Protein AF-A0A095CGD2-F1 (afd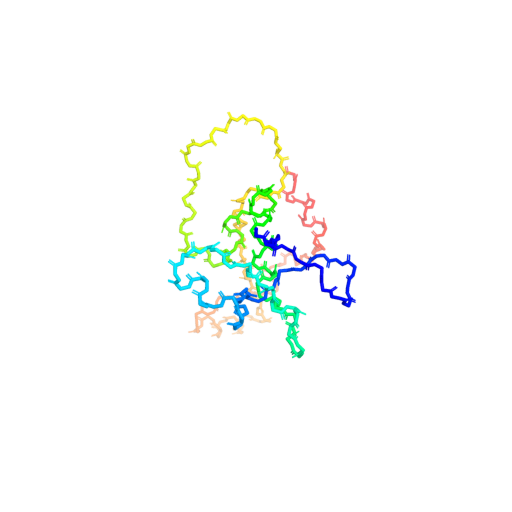b_monomer)

Organism: Schistosoma haematobium (NCBI:txid6185)

Solvent-accessible surface area (backbone atoms only — not comparable to full-atom values): 10023 Å² total; per-residue (Å²): 126,71,66,78,56,42,64,42,94,89,47,96,57,70,38,48,53,80,47,71,44,69,51,78,91,38,43,65,52,27,71,78,37,83,82,70,41,72,50,43,54,40,70,78,44,89,89,60,74,87,36,60,68,62,38,49,53,51,50,51,50,50,3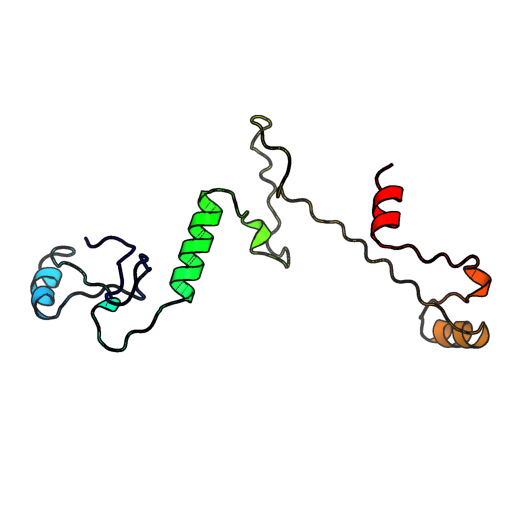3,45,74,71,63,78,40,56,81,68,74,79,38,89,80,56,81,64,76,78,73,64,75,86,81,68,72,97,74,81,92,70,85,82,86,78,83,82,68,76,74,82,74,77,84,82,85,84,48,77,25,95,38,72,70,54,31,55,55,37,42,76,75,72,43,79,50,44,37,64,81,79,51,62,82,81,80,88,74,56,70,74,56,52,52,58,67,73,73,112

pLDDT: mean 77.36, std 17.07, range [35.75, 96.06]

Mean predicted aligned error: 15.96 Å

Radius of gyration: 29.31 Å; Cα contacts (8 Å, |Δi|>4): 112; chains: 1; bounding box: 64×41×76 Å

Foldseek 3Di:
DDDQWDDQPPDPDTAGAPDWAFDPVCVVVCVVPPPPTDTDGPSVPPPDDGPVVVRVVVVVVVCCVVVVDDPCNVCPPCPPPPPPPPDDDDDDDDDDDDPDPPPPPPDDDAAEDQDPVVQVVCVVVVRHHHYPVRPPPDDDDDPVVVVVVVVD

Structure (mmCIF, N/CA/C/O backbone):
data_AF-A0A095CGD2-F1
#
_entry.id   AF-A0A095CGD2-F1
#
loop_
_atom_site.group_PDB
_atom_site.id
_atom_site.type_symbol
_atom_site.label_atom_id
_atom_site.label_alt_id
_atom_site.label_comp_id
_atom_site.label_asym_id
_atom_site.label_entity_id
_atom_site.label_seq_id
_atom_site.pdbx_PDB_ins_code
_atom_site.Cartn_x
_atom_site.Cartn_y
_atom_site.Cartn_z
_atom_site.occupancy
_atom_site.B_iso_or_equiv
_atom_site.auth_seq_id
_atom_site.auth_comp_id
_atom_site.auth_asym_id
_atom_site.auth_atom_id
_atom_site.pdbx_PDB_model_num
ATOM 1 N N . MET A 1 1 ? -11.791 4.054 25.430 1.00 61.00 1 MET A N 1
ATOM 2 C CA . MET A 1 1 ? -12.085 3.462 24.104 1.00 61.00 1 MET A CA 1
ATOM 3 C C . MET A 1 1 ? -11.254 2.200 23.930 1.00 61.00 1 MET A C 1
ATOM 5 O O . MET A 1 1 ? -10.208 2.112 24.561 1.00 61.00 1 MET A O 1
ATOM 9 N N . GLN A 1 2 ? -11.706 1.224 23.136 1.00 68.62 2 GLN A N 1
ATOM 10 C CA . GLN A 1 2 ? -10.832 0.102 22.768 1.00 68.62 2 GLN A CA 1
ATOM 11 C C . GLN A 1 2 ? -9.633 0.608 21.947 1.00 68.62 2 GLN A C 1
ATOM 13 O O . GLN A 1 2 ? -9.792 1.601 21.231 1.00 68.62 2 GLN A O 1
ATOM 18 N N . PRO A 1 3 ? -8.460 -0.045 22.040 1.00 79.62 3 PRO A N 1
ATOM 19 C CA . PRO A 1 3 ? -7.325 0.284 21.184 1.00 79.62 3 PRO A CA 1
ATOM 20 C C . PRO A 1 3 ? -7.691 0.095 19.708 1.00 79.62 3 PRO A C 1
ATOM 22 O O . PRO A 1 3 ? -8.550 -0.729 19.381 1.00 79.62 3 PRO A O 1
ATOM 25 N N . LEU A 1 4 ? -7.037 0.873 18.837 1.00 82.19 4 LEU A N 1
ATOM 26 C CA . LEU A 1 4 ? -7.230 0.835 17.382 1.00 82.19 4 LEU A CA 1
ATOM 27 C C . LEU A 1 4 ? -6.919 -0.551 16.803 1.00 82.19 4 LEU A C 1
ATOM 29 O O . LEU A 1 4 ? -7.614 -1.025 15.912 1.00 82.19 4 LEU A O 1
ATOM 33 N N . LEU A 1 5 ? -5.883 -1.201 17.331 1.00 84.94 5 LEU A N 1
ATOM 34 C CA . LEU A 1 5 ? -5.582 -2.585 17.012 1.00 84.94 5 LEU A CA 1
ATOM 35 C C . LEU A 1 5 ? -6.143 -3.493 18.099 1.00 84.94 5 LEU A C 1
ATOM 37 O O . LEU A 1 5 ? -5.970 -3.242 19.294 1.00 84.94 5 LEU A O 1
ATOM 41 N N . VAL A 1 6 ? -6.807 -4.560 17.678 1.00 83.81 6 VAL A N 1
ATOM 42 C CA . VAL A 1 6 ? -7.443 -5.528 18.567 1.00 83.81 6 VAL A CA 1
ATOM 43 C C . VAL A 1 6 ? -6.965 -6.916 18.175 1.00 83.81 6 VAL A C 1
ATOM 45 O O . VAL A 1 6 ? -6.899 -7.231 16.991 1.00 83.81 6 VAL A O 1
ATOM 48 N N . HIS A 1 7 ? -6.641 -7.746 19.165 1.00 81.56 7 HIS A N 1
ATOM 49 C CA . HIS A 1 7 ? -6.298 -9.146 18.931 1.00 81.56 7 HIS A CA 1
ATOM 50 C C . HIS A 1 7 ? -7.570 -9.911 18.538 1.00 81.56 7 HIS A C 1
ATOM 52 O O . HIS A 1 7 ? -8.514 -9.960 19.339 1.00 81.56 7 HIS A O 1
ATOM 58 N N . PRO A 1 8 ? -7.645 -10.469 17.317 1.00 75.88 8 PRO A N 1
ATOM 59 C CA . PRO A 1 8 ? -8.694 -11.414 16.973 1.00 75.88 8 PRO A CA 1
ATOM 60 C C . PRO A 1 8 ? -8.585 -12.628 17.894 1.00 75.88 8 PRO A C 1
ATOM 62 O O . PRO A 1 8 ? -7.487 -13.049 18.241 1.00 75.88 8 PRO A O 1
ATOM 65 N N . ILE A 1 9 ? -9.718 -13.232 18.253 1.00 70.44 9 ILE A N 1
ATOM 66 C CA . ILE A 1 9 ? -9.744 -14.401 19.152 1.00 70.44 9 ILE A CA 1
ATOM 67 C C . ILE A 1 9 ? -8.917 -15.568 18.576 1.00 70.44 9 ILE A C 1
ATOM 69 O O . ILE A 1 9 ? -8.374 -16.376 19.320 1.00 70.44 9 ILE A O 1
ATOM 73 N N . SER A 1 10 ? -8.805 -15.643 17.249 1.00 70.56 10 SER A N 1
ATOM 74 C CA . SER A 1 10 ? -8.107 -16.705 16.528 1.00 70.56 10 SER A CA 1
ATOM 75 C C . SER A 1 10 ? -6.608 -16.473 16.314 1.00 70.56 10 SER A C 1
ATOM 77 O O . SER A 1 10 ? -5.966 -17.344 15.736 1.00 70.56 10 SER A O 1
ATOM 79 N N . GLU A 1 11 ? -6.043 -15.314 16.674 1.00 71.69 11 GLU A N 1
ATOM 80 C CA . GLU A 1 11 ? -4.695 -14.937 16.227 1.00 71.69 11 GLU A CA 1
ATOM 81 C C . GLU A 1 11 ? -3.799 -14.354 17.316 1.00 71.69 11 GLU A C 1
ATOM 83 O O . GLU A 1 11 ? -4.247 -13.694 18.249 1.00 71.69 11 GLU A O 1
ATOM 88 N N . SER A 1 12 ? -2.492 -14.564 17.138 1.00 77.75 12 SER A N 1
ATOM 89 C CA . SER A 1 12 ? -1.457 -14.053 18.040 1.00 77.75 12 SER A CA 1
ATOM 90 C C . SER A 1 12 ? -1.100 -12.584 17.795 1.00 77.75 12 SER A C 1
ATOM 92 O O . SER A 1 12 ? -0.474 -11.973 18.658 1.00 77.75 12 SER A O 1
ATOM 94 N N . TYR A 1 13 ? -1.448 -12.019 16.634 1.00 79.88 13 TYR A N 1
ATOM 95 C CA . TYR A 1 13 ? -1.071 -10.655 16.255 1.00 79.88 13 TYR A CA 1
ATOM 96 C C . TYR A 1 13 ? -2.255 -9.687 16.354 1.00 79.88 13 TYR A C 1
ATOM 98 O O . TYR A 1 13 ? -3.406 -10.099 16.193 1.00 79.88 13 TYR A O 1
ATOM 106 N N . PRO A 1 14 ? -2.003 -8.394 16.618 1.00 86.62 14 PRO A N 1
ATOM 107 C CA . PRO A 1 14 ? -3.048 -7.382 16.659 1.00 86.62 14 PRO A CA 1
ATOM 108 C C . PRO A 1 14 ? -3.438 -6.938 15.239 1.00 86.62 14 PRO A C 1
ATOM 110 O O . PRO A 1 14 ? -2.580 -6.636 14.412 1.00 86.62 14 PRO A O 1
ATOM 113 N N . TRP A 1 15 ? -4.742 -6.855 14.964 1.00 88.00 15 TRP A N 1
ATOM 114 C CA . TRP A 1 15 ? -5.281 -6.464 13.654 1.00 88.00 15 TRP A CA 1
ATOM 115 C C . TRP A 1 15 ? -6.167 -5.228 13.748 1.00 88.00 15 TRP A C 1
ATOM 117 O O . TRP A 1 15 ? -6.776 -4.964 14.788 1.00 88.00 15 TRP A O 1
ATOM 127 N N . LEU A 1 16 ? -6.285 -4.495 12.640 1.00 90.69 16 LEU A N 1
ATOM 128 C CA . LEU A 1 16 ? -7.240 -3.404 12.498 1.00 90.69 16 LEU A CA 1
ATOM 129 C C . LEU A 1 16 ? -8.649 -3.958 12.198 1.00 90.69 16 LEU A C 1
ATOM 131 O O . LEU A 1 16 ? -8.841 -4.607 11.163 1.00 90.69 16 LEU A O 1
ATOM 135 N N . PRO A 1 17 ? -9.659 -3.701 13.052 1.00 90.25 17 PRO A N 1
ATOM 136 C CA . PRO A 1 17 ? -11.041 -4.072 12.759 1.00 90.25 17 PRO A CA 1
ATOM 137 C C . PRO A 1 17 ? -11.601 -3.297 11.562 1.00 90.25 17 PRO A C 1
ATOM 139 O O . PRO A 1 17 ? -11.255 -2.138 11.342 1.00 90.25 17 PRO A O 1
ATOM 142 N N . LYS A 1 18 ? -12.548 -3.900 10.835 1.00 89.69 18 LYS A N 1
ATOM 143 C CA . LYS A 1 18 ? -13.244 -3.244 9.714 1.00 89.69 18 LYS A CA 1
ATOM 144 C C . LYS A 1 18 ? -14.028 -2.011 10.169 1.00 89.69 18 LYS A C 1
ATOM 146 O O . LYS A 1 18 ? -14.055 -0.998 9.480 1.00 89.69 18 LYS A O 1
ATOM 151 N N . PHE A 1 19 ? -14.688 -2.118 11.320 1.00 88.94 19 PHE A N 1
ATOM 152 C CA . PHE A 1 19 ? -15.439 -1.035 11.943 1.00 88.94 19 PHE A CA 1
ATOM 153 C C . PHE A 1 19 ? -15.590 -1.269 13.449 1.00 88.94 19 PHE A C 1
ATOM 155 O O . PHE A 1 19 ? -15.380 -2.371 13.967 1.00 88.94 19 PHE A O 1
ATOM 162 N N . TYR A 1 20 ? -15.999 -0.209 14.139 1.00 89.75 20 TYR A N 1
ATOM 163 C CA . TYR A 1 20 ? -16.404 -0.237 15.536 1.00 89.75 20 TYR A CA 1
ATOM 164 C C . TYR A 1 20 ? -17.890 0.103 15.639 1.00 89.75 20 TYR A C 1
ATOM 166 O O . TYR A 1 20 ? -18.353 1.039 14.989 1.00 89.75 20 TYR A O 1
ATOM 174 N N . PHE A 1 21 ? -18.629 -0.628 16.469 1.00 88.88 21 PHE A N 1
ATOM 175 C CA . PHE A 1 21 ? -20.070 -0.449 16.644 1.00 88.88 21 PHE A CA 1
ATOM 176 C C . PHE A 1 21 ? -20.443 -0.260 18.116 1.00 88.88 21 PHE A C 1
ATOM 178 O O . PHE A 1 21 ? -19.715 -0.677 19.017 1.00 88.88 21 PHE A O 1
ATOM 185 N N . VAL A 1 22 ? -21.584 0.379 18.366 1.00 91.56 22 VAL A N 1
ATOM 186 C CA . VAL A 1 22 ? -22.164 0.505 19.710 1.00 91.56 22 VAL A CA 1
ATOM 187 C C . VAL A 1 22 ? -23.179 -0.628 19.898 1.00 91.56 22 VAL A C 1
ATOM 189 O O . VAL A 1 22 ? -24.044 -0.786 19.037 1.00 91.56 22 VAL A O 1
ATOM 192 N N . PRO A 1 23 ? -23.091 -1.433 20.973 1.00 89.69 23 PRO A N 1
ATOM 193 C CA . PRO A 1 23 ? -24.090 -2.460 21.264 1.00 89.69 23 PRO A CA 1
ATOM 194 C C . PRO A 1 23 ? -25.481 -1.858 21.470 1.00 89.69 23 PRO A C 1
ATOM 196 O O . PRO A 1 23 ? -25.601 -0.769 22.030 1.00 89.69 23 PRO A O 1
ATOM 199 N N . THR A 1 24 ? -26.528 -2.599 21.105 1.00 89.81 24 THR A N 1
ATOM 200 C CA . THR A 1 24 ? -27.925 -2.153 21.238 1.00 89.81 24 THR A CA 1
ATOM 201 C C . THR A 1 24 ? -28.269 -1.728 22.670 1.00 89.81 24 THR A C 1
ATOM 203 O O . THR A 1 24 ? -28.891 -0.687 22.860 1.00 89.81 24 THR A O 1
ATOM 206 N N . GLU A 1 25 ? -27.759 -2.451 23.671 1.00 91.19 25 GLU A N 1
ATOM 207 C CA . GLU A 1 25 ? -27.956 -2.161 25.103 1.00 91.19 25 GLU A CA 1
ATOM 208 C C . GLU A 1 25 ? -27.403 -0.796 25.545 1.00 91.19 25 GLU A C 1
ATOM 210 O O . GLU A 1 25 ? -27.902 -0.161 26.472 1.00 91.19 25 GLU A O 1
ATOM 215 N N . GLU A 1 26 ? -26.341 -0.327 24.889 1.00 90.81 26 GLU A N 1
ATOM 216 C CA . GLU A 1 26 ? -25.678 0.939 25.215 1.00 90.81 26 GLU A CA 1
ATOM 217 C C . GLU A 1 26 ? -26.111 2.075 24.274 1.00 90.81 26 GLU A C 1
ATOM 219 O O . GLU A 1 26 ? -25.709 3.226 24.458 1.00 90.81 26 GLU A O 1
ATOM 224 N N . LEU A 1 27 ? -26.967 1.784 23.288 1.00 90.75 27 LEU A N 1
ATOM 225 C CA . LEU A 1 27 ? -27.372 2.735 22.257 1.00 90.75 27 LEU A CA 1
ATOM 226 C C . LEU A 1 27 ? -28.135 3.926 22.841 1.00 90.75 27 LEU A C 1
ATOM 228 O O . LEU A 1 27 ? -27.900 5.066 22.442 1.00 90.75 27 LEU A O 1
ATOM 232 N N . GLU A 1 28 ? -29.025 3.690 23.807 1.00 90.88 28 GLU A N 1
ATOM 233 C CA . GLU A 1 28 ? -29.737 4.783 24.473 1.00 90.88 28 GLU A CA 1
ATOM 234 C C . GLU A 1 28 ? -28.805 5.690 25.276 1.00 90.88 28 GLU A C 1
ATOM 236 O O . GLU A 1 28 ? -29.003 6.904 25.298 1.00 90.88 28 GLU A O 1
ATOM 241 N N . LYS A 1 29 ? -27.776 5.120 25.912 1.00 90.19 29 LYS A N 1
ATOM 242 C CA . LYS A 1 29 ? -26.778 5.900 26.654 1.00 90.19 29 LYS A CA 1
ATOM 243 C C . LYS A 1 29 ? -26.002 6.805 25.698 1.00 90.19 29 LYS A C 1
ATOM 245 O O . LYS A 1 29 ? -25.944 8.011 25.931 1.00 90.19 29 LYS A O 1
ATOM 250 N N . GLU A 1 30 ? -25.536 6.261 24.571 1.00 91.38 30 GLU A N 1
ATOM 251 C CA . GLU A 1 30 ? -24.851 7.032 23.521 1.00 91.38 30 GLU A CA 1
ATOM 252 C C . GLU A 1 30 ? -25.741 8.139 22.933 1.00 91.38 30 GLU A C 1
ATOM 254 O O . GLU A 1 30 ? -25.259 9.235 22.648 1.00 91.38 30 GLU A O 1
ATOM 259 N N . ARG A 1 31 ? -27.047 7.878 22.763 1.00 90.25 31 ARG A N 1
ATOM 260 C CA . ARG A 1 31 ? -28.011 8.877 22.268 1.00 90.25 31 ARG A CA 1
ATOM 261 C C . ARG A 1 31 ? -28.183 10.046 23.231 1.00 90.25 31 ARG A C 1
ATOM 263 O O . ARG A 1 31 ? -28.292 11.180 22.776 1.00 90.25 31 ARG A O 1
ATOM 270 N N . ARG A 1 32 ? -28.211 9.779 24.540 1.00 93.06 32 ARG A N 1
ATOM 271 C CA . ARG A 1 32 ? -28.332 10.820 25.573 1.00 93.06 32 ARG A CA 1
ATOM 272 C C . ARG A 1 32 ? -27.035 11.609 25.739 1.00 93.06 32 ARG A C 1
ATOM 274 O O . ARG A 1 32 ? -27.084 12.817 25.935 1.00 93.06 32 ARG A O 1
ATOM 281 N N . CYS A 1 33 ? -25.885 10.939 25.659 1.00 89.44 33 CYS A N 1
ATOM 282 C CA . CYS A 1 33 ? -24.571 11.561 25.783 1.00 89.44 33 CYS A CA 1
ATOM 283 C C . CYS A 1 33 ? -23.581 10.919 24.802 1.00 89.44 33 CYS A C 1
ATOM 285 O O . CYS A 1 33 ? -23.199 9.755 24.959 1.00 89.44 33 CYS A O 1
ATOM 287 N N . ARG A 1 34 ? -23.158 11.683 23.787 1.00 87.50 34 ARG A N 1
ATOM 288 C CA . ARG A 1 34 ? -22.221 11.215 22.755 1.00 87.50 34 ARG A CA 1
ATOM 289 C C . ARG A 1 34 ? -20.893 10.785 23.383 1.00 87.50 34 ARG A C 1
ATOM 291 O O . ARG A 1 34 ? -20.306 11.532 24.157 1.00 87.50 34 ARG A O 1
ATOM 298 N N . GLY A 1 35 ? -20.396 9.609 23.003 1.00 84.75 35 GLY A N 1
ATOM 299 C CA . GLY A 1 35 ? -19.143 9.049 23.510 1.00 84.75 35 GLY A CA 1
ATOM 300 C C . GLY A 1 35 ? -19.253 8.341 24.863 1.00 84.75 35 GLY A C 1
ATOM 301 O O . GLY A 1 35 ? -18.231 7.882 25.370 1.00 84.75 35 GLY A O 1
ATOM 302 N N . SER A 1 36 ? -20.454 8.231 25.441 1.00 87.75 36 SER A N 1
ATOM 303 C CA . SER A 1 36 ? -20.668 7.537 26.717 1.00 87.75 36 SER A CA 1
ATOM 304 C C . SER A 1 36 ? -20.657 6.011 26.590 1.00 87.75 36 SER A C 1
ATOM 306 O O . SER A 1 36 ? -20.354 5.328 27.569 1.00 87.75 36 SER A O 1
ATOM 308 N N . ALA A 1 37 ? -20.951 5.464 25.406 1.00 87.44 37 ALA A N 1
ATOM 309 C CA . ALA A 1 37 ? -20.943 4.025 25.168 1.00 87.44 37 ALA A CA 1
ATOM 310 C C . ALA A 1 37 ? -19.578 3.509 24.692 1.00 87.44 37 ALA A C 1
ATOM 312 O O . ALA A 1 37 ? -18.876 4.139 23.886 1.00 87.44 37 ALA A O 1
ATOM 313 N N . ILE A 1 38 ? -19.218 2.300 25.131 1.00 86.06 38 ILE A N 1
ATOM 314 C CA . ILE A 1 38 ? -17.975 1.653 24.711 1.00 86.06 38 ILE A CA 1
ATOM 315 C C . ILE A 1 38 ? -18.208 0.967 23.366 1.00 86.06 38 ILE A C 1
ATOM 317 O O . ILE A 1 38 ? -18.906 -0.041 23.253 1.00 86.06 38 ILE A O 1
ATOM 321 N N . ARG A 1 39 ? -17.552 1.484 22.326 1.00 89.00 39 ARG A N 1
ATOM 322 C CA . ARG A 1 39 ? -17.583 0.867 20.999 1.00 89.00 39 ARG A CA 1
ATOM 323 C C . ARG A 1 39 ? -16.824 -0.461 20.995 1.00 89.00 39 ARG A C 1
ATOM 325 O O . ARG A 1 39 ? -15.713 -0.552 21.523 1.00 89.00 39 ARG A O 1
ATOM 332 N N . LYS A 1 40 ? -17.418 -1.479 20.376 1.00 87.88 40 LYS A N 1
ATOM 333 C CA . LYS A 1 40 ? -16.864 -2.826 20.220 1.00 87.88 40 LYS A CA 1
ATOM 334 C C . LYS A 1 40 ? -16.374 -3.035 18.787 1.00 87.88 40 LYS A C 1
ATOM 336 O O . LYS A 1 40 ? -16.984 -2.537 17.846 1.00 87.88 40 LYS A O 1
ATOM 341 N N . SER A 1 41 ? -15.264 -3.748 18.627 1.00 88.81 41 SER A N 1
ATOM 342 C CA . SER A 1 41 ? -14.708 -4.097 17.315 1.00 88.81 41 SER A CA 1
ATOM 343 C C . SER A 1 41 ? -15.551 -5.132 16.563 1.00 88.81 41 SER A C 1
ATOM 345 O O . SER A 1 41 ? -16.161 -6.013 17.175 1.00 88.81 41 SER A O 1
ATOM 347 N N . SER A 1 42 ? -15.512 -5.072 15.227 1.00 86.25 42 SER A N 1
ATOM 348 C CA . SER A 1 42 ? -16.168 -6.042 14.338 1.00 86.25 42 SER A CA 1
ATOM 349 C C . SER A 1 42 ? -15.705 -7.489 14.548 1.00 86.25 42 SER A C 1
ATOM 351 O O . SER A 1 42 ? -16.485 -8.399 14.319 1.00 86.25 42 SER A O 1
ATOM 353 N N . PHE A 1 43 ? -14.491 -7.730 15.062 1.00 84.94 43 PHE A N 1
ATOM 354 C CA . PHE A 1 43 ? -13.993 -9.086 15.364 1.00 84.94 43 PHE A CA 1
ATOM 355 C C . PHE A 1 43 ? -14.813 -9.849 16.412 1.00 84.94 43 PHE A C 1
ATOM 357 O O . PHE A 1 43 ? -14.654 -11.057 16.548 1.00 84.94 43 PHE A O 1
ATOM 364 N N . ARG A 1 44 ? -15.673 -9.162 17.177 1.00 80.88 44 ARG A N 1
ATOM 365 C CA . ARG A 1 44 ? -16.613 -9.819 18.097 1.00 80.88 44 ARG A CA 1
ATOM 366 C C . ARG A 1 44 ? -17.871 -10.346 17.408 1.00 80.88 44 ARG A C 1
ATOM 368 O O . ARG A 1 44 ? -18.657 -11.030 18.056 1.00 80.88 44 ARG A O 1
ATOM 375 N N . LEU A 1 45 ? -18.081 -10.008 16.139 1.00 81.25 45 LEU A N 1
ATOM 376 C CA . LEU A 1 45 ? -19.195 -10.499 15.342 1.00 81.25 45 LEU A CA 1
ATOM 377 C C . LEU A 1 45 ? -18.788 -11.803 14.654 1.00 81.25 45 LEU A C 1
ATOM 379 O O . LEU A 1 45 ? -17.724 -11.901 14.043 1.00 81.25 45 LEU A O 1
ATOM 383 N N . VAL A 1 46 ? -19.650 -12.811 14.759 1.00 75.69 46 VAL A N 1
ATOM 384 C CA . VAL A 1 46 ? -19.452 -14.107 14.103 1.00 75.69 46 VAL A CA 1
ATOM 385 C C . VAL A 1 46 ? -19.565 -13.916 12.589 1.00 75.69 46 VAL A C 1
ATOM 387 O O . VAL A 1 46 ? -20.534 -13.333 12.113 1.00 75.69 46 VAL A O 1
ATOM 390 N N . GLY A 1 47 ? -18.581 -14.410 11.836 1.00 73.81 47 GLY A N 1
ATOM 391 C CA . GLY A 1 47 ? -18.572 -14.356 10.369 1.00 73.81 47 GLY A CA 1
ATOM 392 C C . GLY A 1 47 ? -17.891 -13.127 9.758 1.00 73.81 47 GLY A C 1
ATOM 393 O O . GLY A 1 47 ? -17.679 -13.104 8.547 1.00 73.81 47 GLY A O 1
ATOM 394 N N . GLU A 1 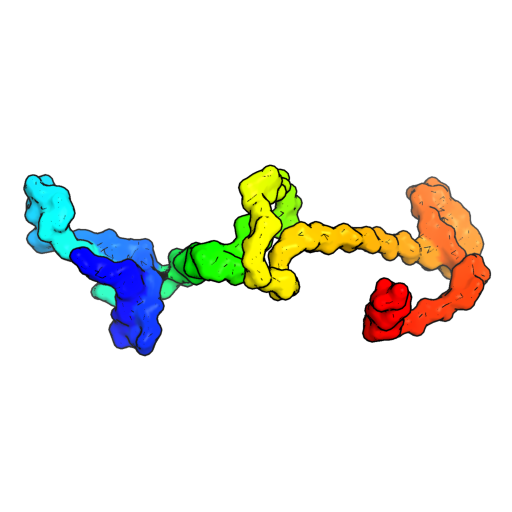48 ? -17.483 -12.135 10.556 1.00 77.88 48 GLU A N 1
ATOM 395 C CA . GLU A 1 48 ? -16.670 -11.030 10.039 1.00 77.88 48 GLU A CA 1
ATOM 396 C C . GLU A 1 48 ? -15.237 -11.505 9.761 1.00 77.88 48 GLU A C 1
ATOM 398 O O . GLU A 1 48 ? -14.518 -11.967 10.650 1.00 77.88 48 GLU A O 1
ATOM 403 N N . SER A 1 49 ? -14.827 -11.390 8.497 1.00 71.31 49 SER A N 1
ATOM 404 C CA . SER A 1 49 ? -13.493 -11.764 8.025 1.00 71.31 49 SER A CA 1
ATOM 405 C C . SER A 1 49 ? -12.506 -10.592 8.113 1.00 71.31 49 SER A C 1
A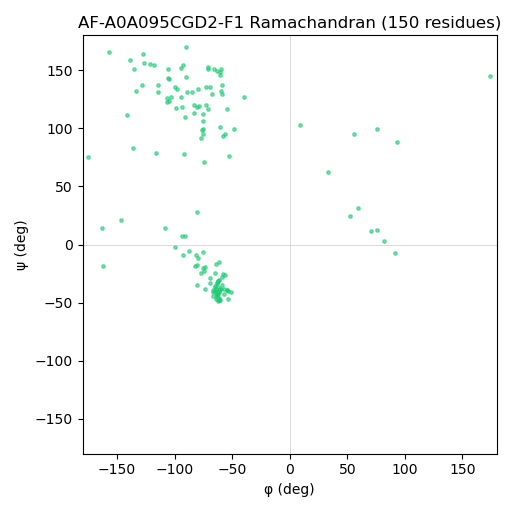TOM 407 O O . SER A 1 49 ? -12.870 -9.439 8.358 1.00 71.31 49 SER A O 1
ATOM 409 N N . ARG A 1 50 ? -11.224 -10.889 7.896 1.00 81.75 50 ARG A N 1
ATOM 410 C CA . ARG A 1 50 ? -10.120 -9.923 7.926 1.00 81.75 50 ARG A CA 1
ATOM 411 C C . ARG A 1 50 ? -10.351 -8.817 6.904 1.00 81.75 50 ARG A C 1
ATOM 413 O O . ARG A 1 50 ? -10.560 -9.079 5.720 1.00 81.75 50 ARG A O 1
ATOM 420 N N . PHE A 1 51 ? -10.231 -7.569 7.343 1.00 89.00 51 PHE A N 1
ATOM 421 C CA . PHE A 1 51 ? -10.311 -6.422 6.451 1.00 89.00 51 PHE A CA 1
ATOM 422 C C . PHE A 1 51 ? -8.922 -6.038 5.945 1.00 89.00 51 PHE A C 1
ATOM 424 O O . PHE A 1 51 ? -8.301 -5.092 6.428 1.00 89.00 51 PHE A O 1
ATOM 431 N N . LEU A 1 52 ? -8.438 -6.804 4.963 1.00 90.38 52 LEU A N 1
ATOM 432 C CA . LEU A 1 52 ? -7.090 -6.643 4.414 1.00 90.38 52 LEU A CA 1
ATOM 433 C C . LEU A 1 52 ? -6.828 -5.219 3.927 1.00 90.38 52 LEU A C 1
ATOM 435 O O . LEU A 1 52 ? -5.763 -4.691 4.195 1.00 90.38 52 LEU A O 1
ATOM 439 N N . TRP A 1 53 ? -7.807 -4.566 3.297 1.00 91.69 53 TRP A N 1
ATOM 440 C CA . TRP A 1 53 ? -7.635 -3.199 2.803 1.00 91.69 53 TRP A CA 1
ATOM 441 C C . TRP A 1 53 ? -7.316 -2.199 3.921 1.00 91.69 53 TRP A C 1
ATOM 443 O O . TRP A 1 53 ? -6.354 -1.441 3.815 1.00 91.69 53 TRP A O 1
ATOM 453 N N . GLY A 1 54 ? -8.071 -2.227 5.024 1.00 91.56 54 GLY A N 1
ATOM 454 C CA . GLY A 1 54 ? -7.791 -1.365 6.175 1.00 91.56 54 GLY A CA 1
ATOM 455 C C . GLY A 1 54 ? -6.430 -1.672 6.794 1.00 91.56 54 GLY A C 1
ATOM 456 O O . GLY A 1 54 ? -5.677 -0.753 7.111 1.00 91.56 54 GLY A O 1
ATOM 457 N N . GLN A 1 55 ? -6.083 -2.958 6.892 1.00 91.69 55 GLN A N 1
ATOM 458 C CA . GLN A 1 55 ? -4.773 -3.383 7.379 1.00 91.69 55 GLN A CA 1
ATOM 459 C C . GLN A 1 55 ? -3.636 -2.889 6.468 1.00 91.69 55 GLN A C 1
ATOM 461 O O . GLN A 1 55 ? -2.633 -2.383 6.965 1.00 91.69 55 GLN A O 1
ATOM 466 N N . SER A 1 56 ? -3.801 -2.965 5.144 1.00 93.50 56 SER A N 1
ATOM 467 C CA . SER A 1 56 ? -2.837 -2.453 4.167 1.00 93.50 56 SER A CA 1
ATOM 468 C C . SER A 1 56 ? -2.636 -0.946 4.313 1.00 93.50 56 SER A C 1
ATOM 470 O O . SER A 1 56 ? -1.498 -0.494 4.371 1.00 93.50 56 SER A O 1
ATOM 472 N N . ILE A 1 57 ? -3.714 -0.164 4.438 1.00 93.19 57 ILE A N 1
ATOM 473 C CA . ILE A 1 57 ? -3.625 1.293 4.633 1.00 93.19 57 ILE A CA 1
ATOM 474 C C . ILE A 1 57 ? -2.949 1.643 5.962 1.00 93.19 57 ILE A C 1
ATOM 476 O O . ILE A 1 57 ? -2.157 2.585 6.013 1.00 93.19 57 ILE A O 1
ATOM 480 N N . TYR A 1 58 ? -3.218 0.886 7.027 1.00 92.62 58 TYR A N 1
ATOM 481 C CA . TYR A 1 58 ? -2.538 1.062 8.309 1.00 92.62 58 TYR A CA 1
ATOM 482 C C . TYR A 1 58 ? -1.029 0.836 8.181 1.00 92.62 58 TYR A C 1
ATOM 484 O O . TYR A 1 58 ? -0.251 1.688 8.605 1.00 92.62 58 TYR A O 1
ATOM 492 N N . ILE A 1 59 ? -0.614 -0.258 7.535 1.00 92.62 59 ILE A N 1
ATOM 493 C CA . ILE A 1 59 ? 0.804 -0.562 7.298 1.00 92.62 59 ILE A CA 1
ATOM 494 C C . ILE A 1 59 ? 1.455 0.524 6.436 1.00 92.62 59 ILE A C 1
ATOM 496 O O . ILE A 1 59 ? 2.501 1.042 6.812 1.00 92.62 59 ILE A O 1
ATOM 500 N N . ILE A 1 60 ? 0.823 0.930 5.329 1.00 93.50 60 ILE A N 1
ATOM 501 C CA . ILE A 1 60 ? 1.328 2.014 4.468 1.00 93.50 60 ILE A CA 1
ATOM 502 C C . ILE A 1 60 ? 1.507 3.301 5.279 1.00 93.50 60 ILE A C 1
ATOM 504 O O . ILE A 1 60 ? 2.525 3.973 5.156 1.00 93.50 60 ILE A O 1
ATOM 508 N N . SER A 1 61 ? 0.553 3.622 6.152 1.00 92.75 61 SER A N 1
ATOM 509 C CA . SER A 1 61 ? 0.624 4.807 7.010 1.00 92.75 61 SER A CA 1
ATOM 510 C C . SER A 1 61 ? 1.778 4.721 8.013 1.00 92.75 61 SER A C 1
ATOM 512 O O . SER A 1 61 ? 2.470 5.712 8.219 1.00 92.75 61 SER A O 1
ATOM 514 N N . GLN A 1 62 ? 2.031 3.547 8.604 1.00 92.38 62 GLN A N 1
ATOM 515 C CA . GLN A 1 62 ? 3.198 3.329 9.468 1.00 92.38 62 GLN A CA 1
ATOM 516 C C . GLN A 1 62 ? 4.513 3.502 8.696 1.00 92.38 62 GLN A C 1
ATOM 518 O O . GLN A 1 62 ? 5.408 4.177 9.191 1.00 92.38 62 GLN A O 1
ATOM 523 N N . LEU A 1 63 ? 4.601 2.968 7.473 1.00 91.94 63 LEU A N 1
ATOM 524 C CA . LEU A 1 63 ? 5.781 3.104 6.610 1.00 91.94 63 LEU A CA 1
ATOM 525 C C . LEU A 1 63 ? 6.038 4.556 6.179 1.00 91.94 63 LEU A C 1
ATOM 527 O O . LEU A 1 63 ? 7.190 4.975 6.087 1.00 91.94 63 LEU A O 1
ATOM 531 N N . LEU A 1 64 ? 4.973 5.326 5.940 1.00 88.19 64 LEU A N 1
ATOM 532 C CA . LEU A 1 64 ? 5.062 6.761 5.659 1.00 88.19 64 LEU A CA 1
ATOM 533 C C . LEU A 1 64 ? 5.567 7.539 6.883 1.00 88.19 64 LEU A C 1
ATOM 535 O O . LEU A 1 64 ? 6.429 8.402 6.747 1.00 88.19 64 LEU A O 1
ATOM 539 N N . ILE A 1 65 ? 5.054 7.233 8.080 1.00 87.44 65 ILE A N 1
ATOM 540 C CA . ILE A 1 65 ? 5.467 7.896 9.329 1.00 87.44 65 ILE A CA 1
ATOM 541 C C . ILE A 1 65 ? 6.920 7.556 9.681 1.00 87.44 65 ILE A C 1
ATOM 543 O O . ILE A 1 65 ? 7.655 8.432 10.131 1.00 87.44 65 ILE A O 1
ATOM 547 N N . SER A 1 66 ? 7.350 6.309 9.468 1.00 87.94 66 SER A N 1
ATOM 548 C CA . SER A 1 66 ? 8.727 5.878 9.731 1.00 87.94 66 SER A CA 1
ATOM 549 C C . SER A 1 66 ? 9.734 6.359 8.681 1.00 87.94 66 SER A C 1
ATOM 551 O O . SER A 1 66 ? 10.929 6.127 8.845 1.00 87.94 66 SER A O 1
ATOM 553 N N . GLY A 1 67 ? 9.274 6.992 7.596 1.00 82.38 67 GLY A N 1
ATOM 554 C CA . GLY A 1 67 ? 10.119 7.425 6.482 1.00 82.38 67 GLY A CA 1
ATOM 555 C C . GLY A 1 67 ? 10.661 6.276 5.625 1.00 82.38 67 GLY A C 1
ATOM 556 O O . GLY A 1 67 ? 11.536 6.500 4.794 1.00 82.38 67 GLY A O 1
ATOM 557 N N . CYS A 1 68 ? 10.154 5.050 5.804 1.00 85.00 68 CYS A N 1
ATOM 558 C CA . CYS A 1 68 ? 10.517 3.903 4.966 1.00 85.00 68 CYS A CA 1
ATOM 559 C C . CYS A 1 68 ? 9.882 3.976 3.573 1.00 85.00 68 CYS A C 1
ATOM 561 O O . CYS A 1 68 ? 10.322 3.277 2.665 1.00 85.00 68 CYS A O 1
ATOM 563 N N . LEU A 1 69 ? 8.830 4.781 3.424 1.00 83.75 69 LEU A N 1
ATOM 564 C CA . LEU A 1 69 ? 8.113 4.989 2.178 1.00 83.75 69 LEU A CA 1
ATOM 565 C C . LEU A 1 69 ? 7.890 6.490 1.983 1.00 83.75 69 LEU A C 1
ATOM 567 O O . LEU A 1 69 ? 7.445 7.176 2.904 1.00 83.75 69 LEU A O 1
ATOM 571 N N . LEU A 1 70 ? 8.192 7.008 0.794 1.00 81.81 70 LEU A N 1
ATOM 572 C CA . LEU A 1 70 ? 7.926 8.399 0.437 1.00 81.81 70 LEU A CA 1
ATOM 573 C C . LEU A 1 70 ? 6.577 8.514 -0.286 1.00 81.81 70 LEU A C 1
ATOM 575 O O . LEU A 1 70 ? 6.175 7.600 -1.006 1.00 81.81 70 LEU A O 1
ATOM 579 N N . PRO A 1 71 ? 5.876 9.661 -0.195 1.00 81.06 71 PRO A N 1
ATOM 580 C CA . PRO A 1 71 ? 4.646 9.880 -0.959 1.00 81.06 71 PRO A CA 1
ATOM 581 C C . PRO A 1 71 ? 4.815 9.722 -2.479 1.00 81.06 71 PRO A C 1
ATOM 583 O O . PRO A 1 71 ? 3.846 9.398 -3.164 1.00 81.06 71 PRO A O 1
ATOM 586 N N . SER A 1 72 ? 6.029 9.941 -2.999 1.00 75.94 72 SER A N 1
ATOM 587 C CA . SER A 1 72 ? 6.394 9.694 -4.400 1.00 75.94 72 SER A CA 1
ATOM 588 C C . SER A 1 72 ? 6.294 8.223 -4.789 1.00 75.94 72 SER A C 1
ATOM 590 O O . SER A 1 72 ? 5.925 7.918 -5.917 1.00 75.94 72 SER A O 1
ATOM 592 N N . ASP A 1 73 ? 6.567 7.314 -3.858 1.00 79.94 73 ASP A N 1
ATOM 593 C CA . ASP A 1 73 ? 6.645 5.877 -4.130 1.00 79.94 73 ASP A CA 1
ATOM 594 C C . ASP A 1 73 ? 5.246 5.262 -4.301 1.00 79.94 73 ASP A C 1
ATOM 596 O O . ASP A 1 73 ? 5.086 4.213 -4.920 1.00 79.94 73 ASP A O 1
ATOM 600 N N . LEU A 1 74 ? 4.206 5.940 -3.795 1.00 84.00 74 LEU A N 1
ATOM 601 C CA . LEU A 1 74 ? 2.802 5.566 -4.001 1.00 84.00 74 LEU A CA 1
ATOM 602 C C . LEU A 1 74 ? 2.248 6.006 -5.362 1.00 84.00 74 LEU A C 1
ATOM 604 O O . LEU A 1 74 ? 1.140 5.600 -5.718 1.00 84.00 74 LEU A O 1
ATOM 608 N N . ASP A 1 75 ? 2.966 6.852 -6.106 1.00 79.38 75 ASP A N 1
ATOM 609 C CA . ASP A 1 75 ? 2.540 7.354 -7.413 1.00 79.38 75 ASP A CA 1
ATOM 610 C C . ASP A 1 75 ? 3.493 6.885 -8.524 1.00 79.38 75 ASP A C 1
ATOM 612 O O . ASP A 1 75 ? 4.306 7.669 -9.016 1.00 79.38 75 ASP A O 1
ATOM 616 N N . PRO A 1 76 ? 3.374 5.622 -8.980 1.00 68.31 76 PRO A N 1
ATOM 617 C CA . PRO A 1 76 ? 4.254 5.075 -10.016 1.00 68.31 76 PRO A CA 1
ATOM 618 C C . PRO A 1 76 ? 4.114 5.788 -11.369 1.00 68.31 76 PRO A C 1
ATOM 620 O O . PRO A 1 76 ? 4.975 5.646 -12.230 1.00 68.31 76 PRO A O 1
ATOM 623 N N . VAL A 1 77 ? 3.030 6.545 -11.577 1.00 68.44 77 VAL A N 1
ATOM 624 C CA . VAL A 1 77 ? 2.767 7.294 -12.817 1.00 68.44 77 VAL A CA 1
ATOM 625 C C . VAL A 1 77 ? 3.291 8.734 -12.717 1.00 68.44 77 VAL A C 1
ATOM 627 O O . VAL A 1 77 ? 3.303 9.449 -13.715 1.00 68.44 77 VAL A O 1
ATOM 630 N N . GLY A 1 78 ? 3.721 9.183 -11.532 1.00 64.38 78 GLY A N 1
ATOM 631 C CA . GLY A 1 78 ? 4.244 10.535 -11.327 1.00 64.38 78 GLY A CA 1
ATOM 632 C C . GLY A 1 78 ? 3.240 11.637 -11.683 1.00 64.38 78 GLY A C 1
ATOM 633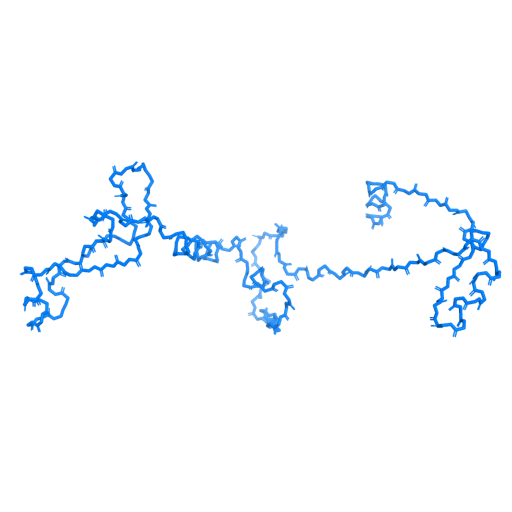 O O . GLY A 1 78 ? 3.631 12.706 -12.147 1.00 64.38 78 GLY A O 1
ATOM 634 N N . ARG A 1 79 ? 1.935 11.382 -11.514 1.00 67.50 79 ARG A N 1
ATOM 635 C CA . ARG A 1 79 ? 0.872 12.351 -11.840 1.00 67.50 79 ARG A CA 1
ATOM 636 C C . ARG A 1 79 ? 0.860 13.533 -10.890 1.00 67.50 79 ARG A C 1
ATOM 638 O O . ARG A 1 79 ? 0.426 14.620 -11.268 1.00 67.50 79 ARG A O 1
ATOM 645 N N . ARG A 1 80 ? 1.300 13.333 -9.652 1.00 61.06 80 ARG A N 1
ATOM 646 C CA . ARG A 1 80 ? 1.570 14.441 -8.748 1.00 61.06 80 ARG A CA 1
ATOM 647 C C . ARG A 1 80 ? 2.944 14.975 -9.122 1.00 61.06 80 ARG A C 1
ATOM 649 O O . ARG A 1 80 ? 3.908 14.220 -8.990 1.00 61.06 80 ARG A O 1
ATOM 656 N N . PRO A 1 81 ? 3.072 16.246 -9.552 1.00 55.19 81 PRO A N 1
ATOM 657 C CA . PRO A 1 81 ? 4.386 16.849 -9.619 1.00 55.19 81 PRO A CA 1
ATOM 658 C C . PRO A 1 81 ? 4.957 16.689 -8.220 1.00 55.19 81 PRO A C 1
ATOM 660 O O . PRO A 1 81 ? 4.366 17.165 -7.247 1.00 55.19 81 PRO A O 1
ATOM 663 N N . SER A 1 82 ? 6.050 15.937 -8.107 1.00 53.72 82 SER A N 1
ATOM 664 C CA . SER A 1 82 ? 6.846 15.926 -6.900 1.00 53.72 82 SER A CA 1
ATOM 665 C C . SER A 1 82 ? 7.260 17.376 -6.717 1.00 53.72 82 SER A C 1
ATOM 667 O O . SER A 1 82 ? 8.228 17.837 -7.327 1.00 53.72 82 SER A O 1
ATOM 669 N N . HIS A 1 83 ? 6.480 18.131 -5.939 1.00 47.22 83 HIS A N 1
ATOM 670 C CA . HIS A 1 83 ? 6.974 19.309 -5.276 1.00 47.22 83 HIS A CA 1
ATOM 671 C C . HIS A 1 83 ? 8.138 18.753 -4.491 1.00 47.22 83 HIS A C 1
ATOM 673 O O . HIS A 1 83 ? 7.971 18.148 -3.433 1.00 47.22 83 HIS A O 1
ATOM 679 N N . ARG A 1 84 ? 9.327 18.869 -5.090 1.00 48.25 84 ARG A N 1
ATOM 680 C CA . ARG A 1 84 ? 10.570 18.788 -4.362 1.00 48.25 84 ARG A CA 1
ATOM 681 C C . ARG A 1 84 ? 10.283 19.550 -3.088 1.00 48.25 84 ARG A C 1
ATOM 683 O O . ARG A 1 84 ? 9.773 20.674 -3.152 1.00 48.25 84 ARG A O 1
ATOM 690 N N . PHE A 1 85 ? 10.544 18.905 -1.965 1.00 45.72 85 PHE A N 1
ATOM 691 C CA . PHE A 1 85 ? 10.793 19.564 -0.703 1.00 45.72 85 PHE A CA 1
ATOM 692 C C . PHE A 1 85 ? 11.913 20.584 -0.960 1.00 45.72 85 PHE A C 1
ATOM 694 O O . PHE A 1 85 ? 13.080 20.353 -0.686 1.00 45.72 85 PHE A O 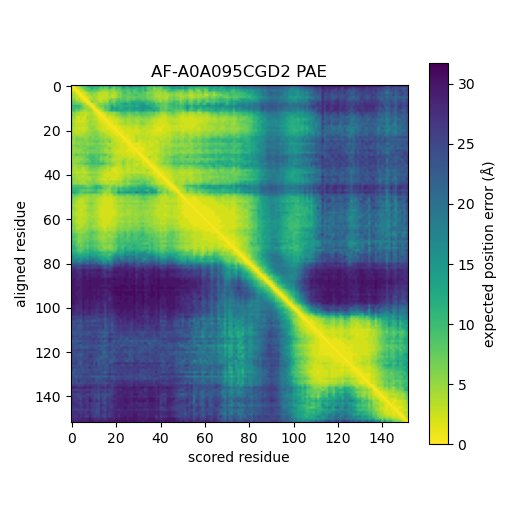1
ATOM 701 N N . SER A 1 86 ? 11.565 21.703 -1.590 1.00 42.34 86 SER A N 1
ATOM 702 C CA . SER A 1 86 ? 12.453 22.759 -2.063 1.00 42.34 86 SER A CA 1
ATOM 703 C C . SER A 1 86 ? 12.822 23.674 -0.896 1.00 42.34 86 SER A C 1
ATOM 705 O O . SER A 1 86 ? 13.053 24.862 -1.088 1.00 42.34 86 SER A O 1
ATOM 707 N N . GLY A 1 87 ? 12.819 23.140 0.327 1.00 41.88 87 GLY A N 1
ATOM 708 C CA . GLY A 1 87 ? 12.876 23.941 1.541 1.00 41.88 87 GLY A CA 1
ATOM 709 C C . GLY A 1 87 ? 13.262 23.201 2.818 1.00 41.88 87 GLY A C 1
ATOM 710 O O . GLY A 1 87 ? 13.068 23.770 3.881 1.00 41.88 87 GLY A O 1
ATOM 711 N N . MET A 1 88 ? 13.803 21.980 2.762 1.00 42.66 88 MET A N 1
ATOM 712 C CA . MET A 1 88 ? 14.421 21.360 3.946 1.00 42.66 88 MET A CA 1
ATOM 713 C C . MET A 1 88 ? 15.742 20.710 3.510 1.00 42.66 88 MET A C 1
ATOM 715 O O . MET A 1 88 ? 15.755 19.616 2.961 1.00 42.66 88 MET A O 1
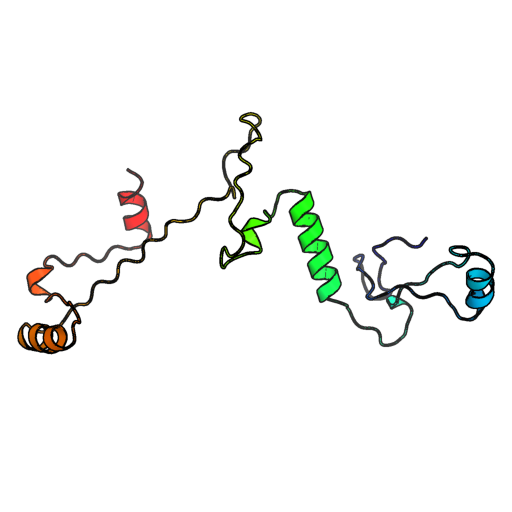ATOM 719 N N . SER A 1 89 ? 16.803 21.518 3.428 1.00 37.91 89 SER A N 1
ATOM 720 C CA . SER A 1 89 ? 17.922 21.490 4.385 1.00 37.91 89 SER A CA 1
ATOM 721 C C . SER A 1 89 ? 18.533 20.084 4.477 1.00 37.91 89 SER A C 1
ATOM 723 O O . SER A 1 89 ? 17.973 19.202 5.111 1.00 37.91 89 SER A O 1
ATOM 725 N N . SER A 1 90 ? 19.602 19.753 3.748 1.00 46.31 90 SER A N 1
ATOM 726 C CA . SER A 1 90 ? 20.985 20.082 4.129 1.00 46.31 90 SER A CA 1
ATOM 727 C C . SER A 1 90 ? 21.211 20.067 5.643 1.00 46.31 90 SER A C 1
ATOM 729 O O . SER A 1 90 ? 21.489 21.100 6.237 1.00 46.31 90 SER A O 1
ATOM 731 N N . THR A 1 91 ? 21.037 18.916 6.283 1.00 44.66 91 THR A N 1
ATOM 732 C CA . THR A 1 91 ? 21.840 18.425 7.418 1.00 44.66 91 THR A CA 1
ATOM 733 C C . THR A 1 91 ? 21.198 17.141 7.933 1.00 44.66 91 THR A C 1
ATOM 735 O O . THR A 1 91 ? 1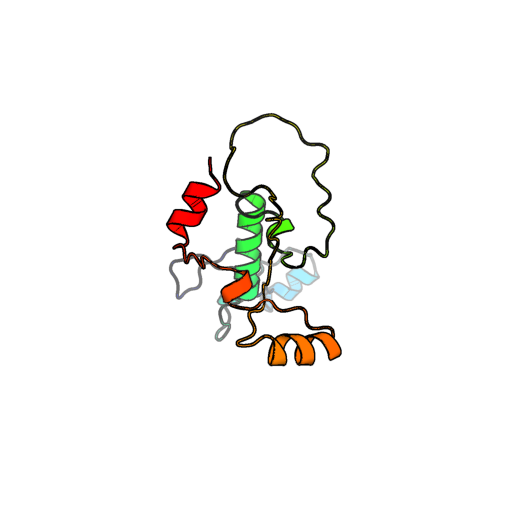9.979 17.038 7.978 1.00 44.66 91 THR A O 1
ATOM 738 N N . LEU A 1 92 ? 22.039 16.209 8.385 1.00 37.34 92 LEU A N 1
ATOM 739 C CA . LEU A 1 92 ? 21.704 14.954 9.072 1.00 37.34 92 LEU A CA 1
ATOM 740 C C . LEU A 1 92 ? 21.564 13.722 8.160 1.00 37.34 92 LEU A C 1
ATOM 742 O O . LEU A 1 92 ? 20.498 13.366 7.671 1.00 37.34 92 LEU A O 1
ATOM 746 N N . GLY A 1 93 ? 22.733 13.097 7.984 1.00 39.50 93 GLY A N 1
ATOM 747 C CA . GLY A 1 93 ? 23.001 11.673 7.784 1.00 39.50 93 GLY A CA 1
ATOM 748 C C . GLY A 1 93 ? 21.808 10.753 7.568 1.00 39.50 93 GLY A C 1
ATOM 749 O O . GLY A 1 93 ? 21.133 10.371 8.517 1.00 39.50 93 GLY A O 1
ATOM 750 N N . ASN A 1 94 ? 21.623 10.381 6.305 1.00 35.75 94 ASN A N 1
ATOM 751 C CA . ASN A 1 94 ? 21.527 9.003 5.820 1.00 35.75 94 ASN A CA 1
ATOM 752 C C . ASN A 1 94 ? 21.438 9.096 4.291 1.00 35.75 94 ASN A C 1
ATOM 754 O O . ASN A 1 94 ? 20.373 9.005 3.681 1.00 35.75 94 ASN A O 1
ATOM 758 N N . GLU A 1 95 ? 22.587 9.387 3.677 1.00 43.31 95 GLU A N 1
ATOM 759 C CA . GLU A 1 95 ? 22.815 9.129 2.257 1.00 43.31 95 GLU A CA 1
ATOM 760 C C . GLU A 1 95 ? 22.638 7.629 2.009 1.00 43.31 95 GLU A C 1
ATOM 762 O O . GLU A 1 95 ? 23.153 6.825 2.780 1.00 43.31 95 GLU A O 1
ATOM 767 N N . LEU A 1 96 ? 21.951 7.276 0.914 1.00 41.56 96 LEU A N 1
ATOM 768 C CA . LEU A 1 96 ? 21.545 5.915 0.531 1.00 41.56 96 LEU A CA 1
ATOM 769 C C . LEU A 1 96 ? 20.349 5.463 1.393 1.00 41.56 96 LEU A C 1
ATOM 771 O O . LEU A 1 96 ? 20.490 5.039 2.529 1.00 41.56 96 LEU A O 1
ATOM 775 N N . LEU A 1 97 ? 19.107 5.529 0.916 1.00 40.78 97 LEU A N 1
ATOM 776 C CA . LEU A 1 97 ? 18.643 4.398 0.113 1.00 40.78 97 LEU A CA 1
ATOM 777 C C . LEU A 1 97 ? 17.413 4.658 -0.775 1.00 40.78 97 LEU A C 1
ATOM 779 O O . LEU A 1 97 ? 17.241 3.896 -1.713 1.00 40.78 97 LEU A O 1
ATOM 783 N N . PHE A 1 98 ? 16.580 5.687 -0.581 1.00 40.66 98 PHE A N 1
ATOM 784 C CA . PHE A 1 98 ? 15.339 5.805 -1.385 1.00 40.66 98 PHE A CA 1
ATOM 785 C C . PHE A 1 98 ? 14.902 7.242 -1.702 1.00 40.66 98 PHE A C 1
ATOM 787 O O . PHE A 1 98 ? 13.751 7.484 -2.039 1.00 40.66 98 PHE A O 1
ATOM 794 N N . SER A 1 99 ? 15.805 8.224 -1.639 1.00 42.22 99 SER A N 1
ATOM 795 C CA . SER A 1 99 ? 15.456 9.603 -2.003 1.00 42.22 99 SER A CA 1
ATOM 796 C C . SER A 1 99 ? 15.349 9.757 -3.520 1.00 42.22 99 SER A C 1
ATOM 798 O O . SER A 1 99 ? 16.356 9.953 -4.198 1.00 42.22 99 SER A O 1
ATOM 800 N N . GLY A 1 100 ? 14.126 9.640 -4.047 1.00 44.50 100 GLY A N 1
ATOM 801 C CA . GLY A 1 100 ? 13.620 10.457 -5.155 1.00 44.50 100 GLY A CA 1
ATOM 802 C C . GLY A 1 100 ? 14.468 10.540 -6.424 1.00 44.50 100 GLY A C 1
ATOM 803 O O . GLY A 1 100 ? 14.354 11.521 -7.162 1.00 44.50 100 GLY A O 1
ATOM 804 N N . LYS A 1 101 ? 15.322 9.555 -6.710 1.00 45.44 101 LYS A N 1
ATOM 805 C CA . LYS A 1 101 ? 16.004 9.496 -7.994 1.00 45.44 101 LYS A CA 1
ATOM 806 C C . LYS A 1 101 ? 14.948 9.024 -8.973 1.00 45.44 101 LYS A C 1
ATOM 808 O O . LYS A 1 101 ? 14.658 7.834 -9.043 1.00 45.44 101 LYS A O 1
ATOM 813 N N . SER A 1 102 ? 14.357 9.966 -9.709 1.00 49.06 102 SER A N 1
ATOM 814 C CA . SER A 1 102 ? 13.806 9.666 -11.022 1.00 49.06 102 SER A CA 1
ATOM 815 C C . SER A 1 102 ? 14.905 8.892 -11.739 1.00 49.06 102 SER A C 1
ATOM 817 O O . SER A 1 102 ? 15.911 9.479 -12.152 1.00 49.06 102 SER A O 1
ATOM 819 N N . MET A 1 103 ? 14.794 7.566 -11.762 1.00 44.75 103 MET A N 1
ATOM 820 C CA . MET A 1 103 ? 15.628 6.741 -12.610 1.00 44.75 103 MET A CA 1
ATOM 821 C C . MET A 1 103 ? 15.277 7.254 -13.994 1.00 44.75 103 MET A C 1
ATOM 823 O O . MET A 1 103 ? 14.172 7.032 -14.485 1.00 44.75 103 MET A O 1
ATOM 827 N N . ASN A 1 104 ? 16.153 8.090 -14.544 1.00 48.16 104 ASN A N 1
ATOM 828 C CA . ASN A 1 104 ? 16.006 8.639 -15.875 1.00 48.16 104 ASN A CA 1
ATOM 829 C C . ASN A 1 104 ? 16.344 7.470 -16.803 1.00 48.16 104 ASN A C 1
ATOM 831 O O . ASN A 1 104 ? 17.458 7.348 -17.304 1.00 48.16 104 ASN A O 1
ATOM 835 N N . VAL A 1 105 ? 15.432 6.493 -16.846 1.00 56.78 105 VAL A N 1
ATOM 836 C CA . VAL A 1 105 ? 15.588 5.262 -17.603 1.00 56.78 105 VAL A CA 1
ATOM 837 C C . VAL A 1 105 ? 15.317 5.641 -19.042 1.00 56.78 105 VAL A C 1
ATOM 839 O O . VAL A 1 105 ? 14.180 5.649 -19.507 1.00 56.78 105 VAL A O 1
ATOM 842 N N . THR A 1 106 ? 16.381 6.000 -19.745 1.00 55.53 106 THR A N 1
ATOM 843 C CA . THR A 1 106 ? 16.330 6.164 -21.190 1.00 55.53 106 THR A CA 1
ATOM 844 C C . THR A 1 106 ? 16.326 4.770 -21.803 1.00 55.53 106 THR A C 1
ATOM 846 O O . THR A 1 106 ? 17.371 4.132 -21.919 1.00 55.53 106 THR A O 1
ATOM 849 N N . ILE A 1 107 ? 15.147 4.271 -22.175 1.00 66.31 107 ILE A N 1
ATOM 850 C CA . ILE A 1 107 ? 15.044 3.041 -22.964 1.00 66.31 107 ILE A CA 1
ATOM 851 C C . ILE A 1 107 ? 15.442 3.395 -24.398 1.00 66.31 107 ILE A C 1
ATOM 853 O O . ILE A 1 107 ? 14.693 4.060 -25.111 1.00 66.31 107 ILE A O 1
ATOM 857 N N . GLN A 1 108 ? 16.633 2.969 -24.813 1.00 70.25 108 GLN A N 1
ATOM 858 C CA . GLN A 1 108 ? 17.064 3.041 -26.206 1.00 70.25 108 GLN A CA 1
ATOM 859 C C . GLN A 1 108 ? 16.734 1.717 -26.889 1.00 70.25 108 GLN A C 1
ATOM 861 O O . GLN A 1 108 ? 17.218 0.662 -26.486 1.00 70.25 108 GLN A O 1
ATOM 866 N N . VAL A 1 109 ? 15.888 1.773 -27.916 1.00 77.94 109 VAL A N 1
ATOM 867 C CA . VAL A 1 109 ? 15.543 0.612 -28.741 1.00 77.94 109 VAL A CA 1
ATOM 868 C C . VAL A 1 109 ? 16.244 0.764 -30.083 1.00 77.94 109 VAL A C 1
ATOM 870 O O . VAL A 1 109 ? 16.076 1.779 -30.755 1.00 77.94 109 VAL A O 1
ATOM 873 N N . VAL A 1 110 ? 17.011 -0.251 -30.477 1.00 82.44 110 VAL A N 1
ATOM 874 C CA . VAL A 1 110 ? 17.627 -0.351 -31.806 1.00 82.44 110 VAL A CA 1
ATOM 875 C C . VAL A 1 110 ? 17.012 -1.546 -32.522 1.00 82.44 110 VAL A C 1
ATOM 877 O O . VAL A 1 110 ? 16.910 -2.633 -31.957 1.00 82.44 110 VAL A O 1
ATOM 880 N N . LEU A 1 111 ? 16.581 -1.341 -33.765 1.00 87.00 111 LEU A N 1
ATOM 881 C CA . LEU A 1 111 ? 15.996 -2.381 -34.605 1.00 87.00 111 LEU A CA 1
ATOM 882 C C . LEU A 1 111 ? 17.027 -2.850 -35.633 1.00 87.00 111 LEU A C 1
ATOM 884 O O . LEU A 1 111 ? 17.574 -2.037 -36.381 1.00 87.00 111 LEU A O 1
ATOM 888 N N . ILE A 1 112 ? 17.261 -4.162 -35.695 1.00 91.50 112 ILE A N 1
ATOM 889 C CA . ILE A 1 112 ? 18.174 -4.776 -36.664 1.00 91.50 112 ILE A CA 1
ATOM 890 C C . ILE A 1 112 ? 17.357 -5.475 -37.752 1.00 91.50 112 ILE A C 1
ATOM 892 O O . ILE A 1 112 ? 16.529 -6.338 -37.472 1.00 91.50 112 ILE A O 1
ATOM 896 N N . SER A 1 113 ? 17.596 -5.099 -39.004 1.00 92.25 113 SER A N 1
ATOM 897 C CA . SER A 1 113 ? 17.017 -5.722 -40.195 1.00 92.25 113 SER A CA 1
ATOM 898 C C . SER A 1 113 ? 18.010 -6.688 -40.835 1.00 92.25 113 SER A C 1
ATOM 900 O O . SER A 1 113 ? 19.164 -6.325 -41.035 1.00 92.25 113 SER A O 1
ATOM 902 N N . GLU A 1 114 ? 17.551 -7.875 -41.237 1.00 93.44 114 GLU A N 1
ATOM 903 C CA . GLU A 1 114 ? 18.390 -8.927 -41.839 1.00 93.44 114 GLU A CA 1
ATOM 904 C C . GLU A 1 114 ? 19.147 -8.468 -43.099 1.00 93.44 114 GLU A C 1
ATOM 906 O O . GLU A 1 114 ? 20.300 -8.835 -43.306 1.00 93.44 114 GLU A O 1
ATOM 911 N N . SER A 1 115 ? 18.516 -7.649 -43.947 1.00 93.69 115 SER A N 1
ATOM 912 C CA . SER A 1 115 ? 19.090 -7.216 -45.224 1.00 93.69 115 SER A CA 1
ATOM 913 C C . SER A 1 115 ? 18.829 -5.743 -45.517 1.00 93.69 115 SER A C 1
ATOM 915 O O . SER A 1 115 ? 17.856 -5.157 -45.040 1.00 93.69 115 SER A O 1
ATOM 917 N N . VAL A 1 116 ? 19.658 -5.168 -46.396 1.00 93.25 116 VAL A N 1
ATOM 918 C CA . VAL A 1 116 ? 19.481 -3.799 -46.916 1.00 93.25 116 VAL A CA 1
ATOM 919 C C . VAL A 1 116 ? 18.131 -3.647 -47.625 1.00 93.25 116 VAL A C 1
ATOM 921 O O . VAL A 1 116 ? 17.481 -2.613 -47.512 1.00 93.25 116 VAL A O 1
ATOM 924 N N . ARG A 1 117 ? 17.654 -4.700 -48.302 1.00 95.06 117 ARG A N 1
ATOM 925 C CA . ARG A 1 117 ? 16.338 -4.682 -48.954 1.00 95.06 117 ARG A CA 1
ATOM 926 C C . ARG A 1 117 ? 15.212 -4.525 -47.930 1.00 95.06 117 ARG A C 1
ATOM 928 O O . ARG A 1 117 ? 14.310 -3.723 -48.140 1.00 95.06 117 ARG A O 1
ATOM 935 N N . LEU A 1 118 ? 15.266 -5.268 -46.822 1.00 94.25 118 LEU A N 1
ATOM 936 C CA . LEU A 1 118 ? 14.273 -5.153 -45.750 1.00 94.25 118 LEU A CA 1
ATOM 937 C C . LEU A 1 118 ? 14.356 -3.789 -45.050 1.00 94.25 118 LEU A C 1
ATOM 939 O O . LEU A 1 118 ? 13.318 -3.184 -44.802 1.00 94.25 118 LEU A O 1
ATOM 943 N N . GLN A 1 119 ? 15.566 -3.283 -44.798 1.00 95.25 119 GLN A N 1
ATOM 944 C CA . GLN A 1 119 ? 15.793 -1.934 -44.265 1.00 95.25 119 GLN A CA 1
ATOM 945 C C . GLN A 1 119 ? 15.100 -0.866 -45.122 1.00 95.25 119 GLN A C 1
ATOM 947 O O . GLN A 1 119 ? 14.390 -0.015 -44.596 1.00 95.25 119 GLN A O 1
ATOM 952 N N . GLN A 1 120 ? 15.255 -0.936 -46.448 1.00 94.38 120 GLN A N 1
ATOM 953 C CA . GLN A 1 120 ? 14.618 -0.005 -47.382 1.00 94.38 120 GLN A CA 1
ATOM 954 C C . GLN A 1 120 ? 13.090 -0.099 -47.345 1.00 94.38 120 GLN A C 1
ATOM 956 O O . GLN A 1 120 ? 12.423 0.931 -47.321 1.00 94.38 120 GLN A O 1
ATOM 961 N N . VAL A 1 121 ? 12.529 -1.312 -47.292 1.00 96.06 121 VAL A N 1
ATOM 962 C CA . VAL A 1 121 ? 11.076 -1.508 -47.164 1.00 96.06 121 VAL A CA 1
ATOM 963 C C . VAL A 1 121 ? 10.566 -0.915 -45.849 1.00 96.06 121 VAL A C 1
ATOM 965 O O . VAL A 1 121 ? 9.614 -0.142 -45.860 1.00 96.06 121 VAL A O 1
ATOM 968 N N . LEU A 1 122 ? 11.212 -1.209 -44.722 1.00 94.31 122 LEU A N 1
ATOM 969 C CA . LEU A 1 122 ? 10.831 -0.678 -43.409 1.00 94.31 122 LEU A CA 1
ATOM 970 C C . LEU A 1 122 ? 10.944 0.853 -43.345 1.00 94.31 122 LEU A C 1
ATOM 972 O O . LEU A 1 122 ? 10.058 1.509 -42.794 1.00 94.31 122 LEU A O 1
ATOM 976 N N . ALA A 1 123 ? 11.948 1.432 -44.007 1.00 93.69 123 ALA A N 1
ATOM 977 C CA . ALA A 1 123 ? 12.106 2.877 -44.116 1.00 93.69 123 ALA A CA 1
ATOM 978 C C . ALA A 1 123 ? 10.934 3.551 -44.853 1.00 93.69 123 ALA A C 1
ATOM 980 O O . ALA A 1 123 ? 10.563 4.666 -44.488 1.00 93.69 123 ALA A O 1
ATOM 981 N N . THR A 1 124 ? 10.286 2.879 -45.819 1.00 95.25 124 THR A N 1
ATOM 982 C CA . THR A 1 124 ? 9.066 3.419 -46.463 1.00 95.25 124 THR A CA 1
ATOM 983 C C . THR A 1 124 ? 7.887 3.558 -45.496 1.00 95.25 124 THR A C 1
ATOM 985 O O . THR A 1 124 ? 7.036 4.421 -45.693 1.00 95.25 124 THR A O 1
ATOM 988 N N . TYR A 1 125 ? 7.871 2.771 -44.416 1.00 94.69 125 TYR A N 1
ATOM 989 C CA . TYR A 1 125 ? 6.897 2.865 -43.324 1.00 94.69 125 TYR A CA 1
ATOM 990 C C . TYR A 1 125 ? 7.379 3.751 -42.162 1.00 94.69 125 TYR A C 1
ATOM 992 O O . TYR A 1 125 ? 6.733 3.801 -41.118 1.00 94.69 125 TYR A O 1
ATOM 1000 N N . GLY A 1 126 ? 8.517 4.439 -42.313 1.00 91.12 126 GLY A N 1
ATOM 1001 C CA . GLY A 1 126 ? 9.112 5.273 -41.266 1.00 91.12 126 GLY A CA 1
ATOM 1002 C C . GLY A 1 126 ? 9.812 4.487 -40.153 1.00 91.12 126 GLY A C 1
ATOM 1003 O O . GLY A 1 126 ? 10.144 5.059 -39.117 1.00 91.12 126 GLY A O 1
ATOM 1004 N N . ILE A 1 127 ? 10.052 3.188 -40.346 1.00 92.62 127 ILE A N 1
ATOM 1005 C CA . ILE A 1 127 ? 10.762 2.345 -39.383 1.00 92.62 127 ILE A CA 1
ATOM 1006 C C . ILE A 1 127 ? 12.252 2.378 -39.726 1.00 92.62 127 ILE A C 1
ATOM 1008 O O . ILE A 1 127 ? 12.689 1.818 -40.731 1.00 92.62 127 ILE A O 1
ATOM 1012 N N . ILE A 1 128 ? 13.038 3.038 -38.877 1.00 91.12 128 ILE A N 1
ATOM 1013 C CA . ILE A 1 128 ? 14.493 3.122 -39.025 1.00 91.12 128 ILE A CA 1
ATOM 1014 C C . ILE A 1 128 ? 15.118 1.861 -38.420 1.00 91.12 128 ILE A C 1
ATOM 1016 O O . ILE A 1 128 ? 14.965 1.596 -37.228 1.00 91.12 128 ILE A O 1
ATOM 1020 N N . THR A 1 129 ? 15.838 1.092 -39.236 1.00 93.50 129 THR A N 1
ATOM 1021 C CA . THR A 1 129 ? 16.591 -0.097 -38.808 1.00 93.50 129 THR A CA 1
ATOM 1022 C C . THR A 1 129 ? 18.042 -0.017 -39.273 1.00 93.50 129 THR A C 1
ATOM 1024 O O . THR A 1 129 ? 18.369 0.775 -40.157 1.00 93.50 129 THR A O 1
ATOM 1027 N N . GLN A 1 130 ?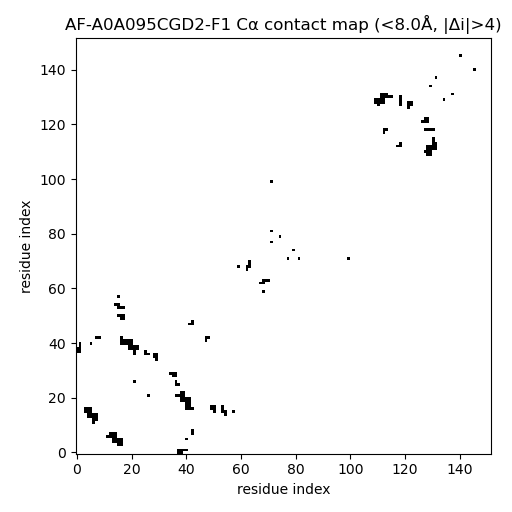 18.919 -0.840 -38.701 1.00 90.12 130 GLN A N 1
ATOM 1028 C CA . GLN A 1 130 ? 20.310 -1.028 -39.141 1.00 90.12 130 GLN A CA 1
ATOM 1029 C C . GLN A 1 130 ? 20.532 -2.483 -39.574 1.00 90.12 130 GLN A C 1
ATOM 1031 O O . GLN A 1 130 ? 19.808 -3.374 -39.135 1.00 90.12 130 GLN A O 1
ATOM 1036 N N . THR A 1 131 ? 21.497 -2.756 -40.451 1.00 91.38 131 THR A N 1
ATOM 1037 C CA . THR A 1 131 ? 21.869 -4.139 -40.812 1.00 91.38 131 THR A CA 1
ATOM 1038 C C . THR A 1 131 ? 23.007 -4.654 -39.924 1.00 91.38 131 THR A C 1
ATOM 1040 O O . THR A 1 131 ? 23.794 -3.837 -39.452 1.00 91.38 131 THR A O 1
ATOM 1043 N N . PRO A 1 132 ? 23.157 -5.981 -39.713 1.00 88.75 132 PRO A N 1
ATOM 1044 C CA . PRO A 1 132 ? 24.243 -6.543 -38.902 1.00 88.75 132 PRO A CA 1
ATOM 1045 C C . PRO A 1 132 ? 25.630 -6.035 -39.308 1.00 88.75 132 PRO A C 1
ATOM 1047 O O . PRO A 1 132 ? 26.416 -5.654 -38.454 1.00 88.75 132 PRO A O 1
ATOM 1050 N N . VAL A 1 133 ? 25.876 -5.918 -40.616 1.00 87.50 133 VAL A N 1
ATOM 1051 C CA . VAL A 1 133 ? 27.134 -5.402 -41.182 1.00 87.50 133 VAL A CA 1
ATOM 1052 C C . VAL A 1 133 ? 27.392 -3.941 -40.791 1.00 87.50 133 VAL A C 1
ATOM 1054 O O . VAL A 1 133 ? 28.535 -3.541 -40.613 1.00 87.50 133 VAL A O 1
ATOM 1057 N N . GLN A 1 134 ? 26.344 -3.124 -40.645 1.00 86.56 134 GLN A N 1
ATOM 1058 C CA . GLN A 1 134 ? 26.472 -1.721 -40.230 1.00 86.56 134 GLN A CA 1
ATOM 1059 C C . GLN A 1 134 ? 26.789 -1.571 -38.736 1.00 86.56 134 GLN A C 1
ATOM 1061 O O . GLN A 1 134 ? 27.311 -0.532 -38.339 1.00 86.56 134 GLN A O 1
ATOM 1066 N N . VAL A 1 135 ? 26.461 -2.579 -37.921 1.00 86.12 135 VAL A N 1
ATOM 1067 C CA . VAL A 1 135 ? 26.653 -2.576 -36.460 1.00 86.12 135 VAL A CA 1
ATOM 1068 C C . VAL A 1 135 ? 27.777 -3.504 -36.007 1.00 86.12 135 VAL A C 1
ATOM 1070 O O . VAL A 1 135 ? 27.883 -3.819 -34.823 1.00 86.12 135 VAL A O 1
ATOM 1073 N N . GLU A 1 136 ? 28.620 -3.960 -36.933 1.00 85.12 136 GLU A N 1
ATOM 1074 C CA . GLU A 1 136 ? 29.771 -4.776 -36.578 1.00 85.12 136 GLU A CA 1
ATOM 1075 C C . GLU A 1 136 ? 30.862 -3.938 -35.891 1.00 85.12 136 GLU A C 1
ATOM 1077 O O . GLU A 1 136 ? 31.206 -2.853 -36.371 1.00 85.12 136 GLU A O 1
ATOM 1082 N N . PRO A 1 137 ? 31.452 -4.445 -34.792 1.00 84.31 137 PRO A N 1
ATOM 1083 C CA . PRO A 1 137 ? 31.187 -5.737 -34.149 1.00 84.31 137 PRO A CA 1
ATOM 1084 C C . PRO A 1 137 ? 29.996 -5.698 -33.167 1.00 84.31 137 PRO A C 1
ATOM 1086 O O . PRO A 1 137 ? 29.964 -4.879 -32.249 1.00 84.31 137 PRO A O 1
ATOM 1089 N N . ILE A 1 138 ? 29.065 -6.656 -33.284 1.00 77.75 138 ILE A N 1
ATOM 1090 C CA . ILE A 1 138 ? 27.991 -6.835 -32.292 1.00 77.75 138 ILE A CA 1
ATOM 1091 C C . ILE A 1 138 ? 28.588 -7.489 -31.044 1.00 77.75 138 ILE A C 1
ATOM 1093 O O . ILE A 1 138 ? 28.983 -8.655 -31.070 1.00 77.75 138 ILE A O 1
ATOM 1097 N N . GLN A 1 139 ? 28.639 -6.746 -29.941 1.00 76.44 139 GLN A N 1
ATOM 1098 C CA . GLN A 1 139 ? 29.102 -7.246 -28.648 1.00 76.44 139 GLN A CA 1
ATOM 1099 C C . GLN A 1 139 ? 27.916 -7.429 -27.701 1.00 76.44 139 GLN A C 1
ATOM 1101 O O . GLN A 1 139 ? 27.166 -6.491 -27.434 1.00 76.44 139 GLN A O 1
ATOM 1106 N N . ILE A 1 140 ? 27.747 -8.650 -27.194 1.00 77.62 140 ILE A N 1
ATOM 1107 C CA . ILE A 1 140 ? 26.730 -8.981 -26.195 1.00 77.62 140 ILE A CA 1
ATOM 1108 C C . ILE A 1 140 ? 27.422 -8.994 -24.836 1.00 77.62 140 ILE A C 1
ATOM 1110 O O . ILE A 1 140 ? 28.317 -9.805 -24.605 1.00 77.62 140 ILE A O 1
ATOM 1114 N N . TYR A 1 141 ? 27.000 -8.100 -23.948 1.00 78.94 141 TYR A N 1
ATOM 1115 C CA . TYR A 1 141 ? 27.507 -8.019 -22.582 1.00 78.94 141 TYR A CA 1
ATOM 1116 C C . TYR A 1 141 ? 26.470 -8.556 -21.598 1.00 78.94 141 TYR A C 1
ATOM 1118 O O . TYR A 1 141 ? 25.269 -8.328 -21.763 1.00 78.94 141 TYR A O 1
ATOM 1126 N N . PHE A 1 142 ? 26.930 -9.239 -20.550 1.00 81.12 142 PHE A N 1
ATOM 1127 C CA . PHE A 1 142 ? 26.079 -9.533 -19.403 1.00 81.12 142 PHE A CA 1
ATOM 1128 C C . PHE A 1 142 ? 25.810 -8.248 -18.611 1.00 81.12 142 PHE A C 1
ATOM 1130 O O . PHE A 1 142 ? 26.624 -7.324 -18.605 1.00 81.12 142 PHE A O 1
ATOM 1137 N N . ILE A 1 143 ? 24.668 -8.192 -17.918 1.00 74.19 143 ILE A N 1
ATOM 1138 C CA . ILE A 1 143 ? 24.259 -7.021 -17.121 1.00 74.19 143 ILE A CA 1
ATOM 1139 C C . ILE A 1 143 ? 25.354 -6.619 -16.121 1.00 74.19 143 ILE A C 1
ATOM 1141 O O . ILE A 1 143 ? 25.651 -5.433 -15.990 1.00 74.19 143 ILE A O 1
ATOM 1145 N N . ASP A 1 144 ? 26.013 -7.593 -15.491 1.00 80.62 144 ASP A N 1
ATOM 1146 C CA . ASP A 1 144 ? 27.085 -7.348 -14.521 1.00 80.62 144 ASP A CA 1
ATOM 1147 C C . ASP A 1 144 ? 28.302 -6.636 -15.135 1.00 80.62 144 ASP A C 1
ATOM 1149 O O . ASP A 1 144 ? 28.968 -5.847 -14.462 1.00 80.62 144 ASP A O 1
ATOM 1153 N N . ASP A 1 145 ? 28.589 -6.879 -16.415 1.00 80.50 145 ASP A N 1
ATOM 1154 C CA . ASP A 1 145 ? 29.710 -6.259 -17.126 1.00 80.50 145 ASP A CA 1
ATOM 1155 C C . ASP A 1 145 ? 29.364 -4.839 -17.592 1.00 80.50 145 ASP A C 1
ATOM 1157 O O . ASP A 1 145 ? 30.202 -3.939 -17.518 1.00 80.50 145 ASP A O 1
ATOM 1161 N N . ILE A 1 146 ? 28.104 -4.606 -17.973 1.00 73.94 146 ILE A N 1
ATOM 1162 C CA . ILE A 1 146 ? 27.583 -3.271 -18.305 1.00 73.94 146 ILE A CA 1
ATOM 1163 C C . ILE A 1 146 ? 27.629 -2.359 -17.073 1.00 73.94 146 ILE A C 1
ATOM 1165 O O . ILE A 1 146 ? 28.065 -1.212 -17.163 1.00 73.94 146 ILE A O 1
ATOM 1169 N N . VAL A 1 147 ? 27.224 -2.870 -15.906 1.00 71.44 147 VAL A N 1
ATOM 1170 C CA . VAL A 1 147 ? 27.252 -2.103 -14.651 1.00 71.44 147 VAL A CA 1
ATOM 1171 C C . VAL A 1 147 ? 28.682 -1.690 -14.291 1.00 71.44 147 VAL A C 1
ATOM 1173 O O . VAL A 1 147 ? 28.897 -0.545 -13.893 1.00 71.44 147 VAL A O 1
ATOM 1176 N N . LYS A 1 148 ? 29.675 -2.570 -14.484 1.00 73.31 148 LYS A N 1
ATOM 1177 C CA . LYS A 1 148 ? 31.093 -2.235 -14.255 1.00 73.31 148 LYS A CA 1
ATOM 1178 C C . LYS A 1 148 ? 31.601 -1.155 -15.210 1.00 73.31 148 LYS A C 1
ATOM 1180 O O . LYS A 1 148 ? 32.319 -0.267 -14.769 1.00 73.31 148 LYS A O 1
ATOM 1185 N N . ALA A 1 149 ? 31.218 -1.212 -16.486 1.00 71.88 149 ALA A N 1
ATOM 1186 C CA . ALA A 1 149 ? 31.659 -0.252 -17.497 1.00 71.88 149 ALA A CA 1
ATOM 1187 C C . ALA A 1 149 ? 31.068 1.156 -17.301 1.00 71.88 149 ALA A C 1
ATOM 1189 O O . ALA A 1 149 ? 31.733 2.140 -17.602 1.00 71.88 149 ALA A O 1
ATOM 1190 N N . ILE A 1 150 ? 29.836 1.258 -16.790 1.00 64.50 150 ILE A N 1
ATOM 1191 C CA . ILE A 1 150 ? 29.151 2.539 -16.534 1.00 64.50 150 ILE A CA 1
ATOM 1192 C C . ILE A 1 150 ? 29.570 3.166 -15.187 1.00 64.50 150 ILE A C 1
ATOM 1194 O O . ILE A 1 150 ? 29.354 4.355 -14.970 1.00 64.50 150 ILE A O 1
ATOM 1198 N N . SER A 1 151 ? 30.156 2.383 -14.274 1.00 60.72 151 SER A N 1
ATOM 1199 C CA . SER A 1 151 ? 30.540 2.846 -12.927 1.00 60.72 151 SER A CA 1
ATOM 1200 C C . SER A 1 151 ? 31.973 3.405 -12.825 1.00 60.72 151 SER A C 1
ATOM 1202 O O . SER A 1 151 ? 32.428 3.665 -11.710 1.00 60.72 151 SER A O 1
ATOM 1204 N N . LEU A 1 152 ? 32.677 3.566 -13.952 1.00 49.25 152 LEU A N 1
ATOM 1205 C CA . LEU A 1 152 ? 33.988 4.226 -14.077 1.00 49.25 152 LEU A CA 1
ATOM 1206 C C . LEU A 1 152 ? 33.817 5.651 -14.617 1.00 49.25 152 LEU A C 1
ATOM 1208 O O . LEU A 1 152 ? 34.570 6.533 -14.150 1.00 49.25 152 LEU A O 1
#

Secondary structure (DSSP, 8-state):
---SSB--TT-SS-B--S-EE--HHHHHHHHHSTT-S--EEGGGSTTPPP-HHHHHHHHHHHHHHTTSS-TTTT-TT--S-----TT--S-S---SS-S------------B-SSHHHHHHHHHTT---B-GGGG-S-----HHHHHHHHT-

Sequence (152 aa):
MQPLLVHPISESYPWLPKFYFVPTEELEKERRCRGSAIRKSSFRLVGESRFLWGQSIYIISQLLISGCLLPSDLDPVGRRPSHRFSGMSSTLGNELLFSGKSMNVTIQVVLISESVRLQQVLATYGIITQTPVQVEPIQIYFIDDIVKAISL

InterPro domains:
  IPR008734 Phosphorylase kinase alpha/beta subunit [PTHR10749] (9-145)